Protein AF-A0A078BJU4-F1 (afdb_monomer_lite)

Structure (mmCIF, N/CA/C/O backbone):
data_AF-A0A078BJU4-F1
#
_entry.id   AF-A0A078BJU4-F1
#
loop_
_atom_site.group_PDB
_atom_site.id
_atom_site.type_symbol
_atom_site.label_atom_id
_atom_site.label_alt_id
_atom_site.label_comp_id
_atom_site.label_asym_id
_atom_site.label_entity_id
_atom_site.label_seq_id
_atom_site.pdbx_PDB_ins_code
_atom_site.Cartn_x
_atom_site.Cartn_y
_atom_site.Cartn_z
_atom_site.occupancy
_atom_site.B_iso_or_equiv
_atom_site.auth_seq_id
_atom_site.auth_comp_id
_atom_site.auth_asym_id
_atom_site.auth_atom_id
_atom_site.pdbx_PDB_model_num
ATOM 1 N N . MET A 1 1 ? -20.364 7.990 22.680 1.00 61.69 1 MET A N 1
ATOM 2 C CA . MET A 1 1 ? -19.190 7.849 21.794 1.00 61.69 1 MET A CA 1
ATOM 3 C C . MET A 1 1 ? -18.843 6.379 21.822 1.00 61.69 1 MET A C 1
ATOM 5 O O . MET A 1 1 ? -18.534 5.876 22.895 1.00 61.69 1 MET A O 1
ATOM 9 N N . GLY A 1 2 ? -19.117 5.660 20.746 1.00 84.69 2 GLY A N 1
ATOM 10 C CA . GLY A 1 2 ? -19.161 4.202 20.748 1.00 84.69 2 GLY A CA 1
ATOM 11 C C . GLY A 1 2 ? -18.857 3.704 19.350 1.00 84.69 2 GLY A C 1
ATOM 12 O O . GLY A 1 2 ? -19.150 4.402 18.387 1.00 84.69 2 GLY A O 1
ATOM 13 N N . LEU A 1 3 ? -18.254 2.520 19.262 1.00 87.69 3 LEU A N 1
ATOM 14 C CA . LEU A 1 3 ? -17.745 1.964 18.012 1.00 87.69 3 LEU A CA 1
ATOM 15 C C . LEU A 1 3 ? -18.796 2.053 16.894 1.00 87.69 3 LEU A C 1
ATOM 17 O O . LEU A 1 3 ? -19.843 1.413 16.962 1.00 87.69 3 LEU A O 1
ATOM 21 N N . GLN A 1 4 ? -18.499 2.852 15.875 1.00 92.19 4 GLN A N 1
ATOM 22 C CA . GLN A 1 4 ? -19.359 3.092 14.723 1.00 92.19 4 GLN A CA 1
ATOM 23 C C . GLN A 1 4 ? -19.089 2.083 13.611 1.00 92.19 4 GLN A C 1
ATOM 25 O O . GLN A 1 4 ? -20.023 1.575 12.992 1.00 92.19 4 GLN A O 1
ATOM 30 N N . LYS A 1 5 ? -17.811 1.799 13.327 1.00 93.88 5 LYS A N 1
ATOM 31 C CA . LYS A 1 5 ? -17.425 0.986 12.169 1.00 93.88 5 LYS A CA 1
ATOM 32 C C . LYS A 1 5 ? -16.083 0.302 12.377 1.00 93.88 5 LYS A C 1
ATOM 34 O O . LYS A 1 5 ? -15.153 0.909 12.896 1.00 93.88 5 LYS A O 1
ATOM 39 N N . VAL A 1 6 ? -15.975 -0.932 11.892 1.00 93.88 6 VAL A N 1
ATOM 40 C CA . VAL A 1 6 ? -14.706 -1.647 11.720 1.00 93.88 6 VAL A CA 1
ATOM 41 C C . VAL A 1 6 ? -14.571 -2.029 10.253 1.00 93.88 6 VAL A C 1
ATOM 43 O O . VAL A 1 6 ? -15.511 -2.561 9.665 1.00 93.88 6 VAL A O 1
ATOM 46 N N . SER A 1 7 ? -13.418 -1.740 9.657 1.00 95.00 7 SER A N 1
ATOM 47 C CA . SER A 1 7 ? -13.106 -2.076 8.266 1.00 95.00 7 SER A CA 1
ATOM 48 C C . SER A 1 7 ? -11.789 -2.835 8.200 1.00 95.00 7 SER A C 1
ATOM 50 O O . SER A 1 7 ? -10.814 -2.446 8.839 1.00 95.00 7 SER A O 1
ATOM 52 N N . VAL A 1 8 ? -11.762 -3.906 7.409 1.00 94.38 8 VAL A N 1
ATOM 53 C CA . VAL A 1 8 ? -10.547 -4.670 7.113 1.00 94.38 8 VAL A CA 1
ATOM 54 C C . VAL A 1 8 ? -10.226 -4.499 5.637 1.00 94.38 8 VAL A C 1
ATOM 56 O O . VAL A 1 8 ? -11.087 -4.719 4.785 1.00 94.38 8 VAL A O 1
ATOM 59 N N . GLY A 1 9 ? -9.000 -4.086 5.337 1.00 94.81 9 GLY A N 1
ATOM 60 C CA . GLY A 1 9 ? -8.504 -3.901 3.981 1.00 94.81 9 GLY A CA 1
ATOM 61 C C . GLY A 1 9 ? -7.360 -4.859 3.693 1.00 94.81 9 GLY A C 1
ATOM 62 O O . GLY A 1 9 ? -6.416 -4.960 4.472 1.00 94.81 9 GLY A O 1
ATOM 63 N N . PHE A 1 10 ? -7.424 -5.538 2.553 1.00 94.62 10 PHE A N 1
ATOM 64 C CA . PHE A 1 10 ? -6.293 -6.272 1.998 1.00 94.62 10 PHE A CA 1
ATOM 65 C C . PHE A 1 10 ? -5.880 -5.609 0.690 1.00 94.62 10 PHE A C 1
ATOM 67 O O . PHE A 1 10 ? -6.702 -5.446 -0.211 1.00 94.62 10 PHE A O 1
ATOM 74 N N . ASN A 1 11 ? -4.613 -5.223 0.592 1.00 93.19 11 ASN A N 1
ATOM 75 C CA . ASN A 1 11 ? -4.064 -4.553 -0.577 1.00 93.19 11 ASN A CA 1
ATOM 76 C C . ASN A 1 11 ? -2.810 -5.268 -1.070 1.00 93.19 11 ASN A C 1
ATOM 78 O O . ASN A 1 11 ? -1.944 -5.658 -0.286 1.00 93.19 11 ASN A O 1
ATOM 82 N N . VAL A 1 12 ? -2.696 -5.380 -2.392 1.00 92.69 12 VAL A N 1
ATOM 83 C CA . VAL A 1 12 ? -1.500 -5.885 -3.069 1.00 92.69 12 VAL A CA 1
ATOM 84 C C . VAL A 1 12 ? -0.903 -4.750 -3.884 1.00 92.69 12 VAL A C 1
ATOM 86 O O . VAL A 1 12 ? -1.502 -4.297 -4.859 1.00 92.69 12 VAL A O 1
ATOM 89 N N . ASN A 1 13 ? 0.290 -4.301 -3.506 1.00 92.31 13 ASN A N 1
ATOM 90 C CA . ASN A 1 13 ? 1.057 -3.348 -4.297 1.00 92.31 13 ASN A CA 1
ATOM 91 C C . ASN A 1 13 ? 1.935 -4.089 -5.302 1.00 92.31 13 ASN A C 1
ATOM 93 O O . ASN A 1 13 ? 2.474 -5.158 -5.016 1.00 92.31 13 ASN A O 1
ATOM 97 N N . ASN A 1 14 ? 2.092 -3.491 -6.485 1.00 91.31 14 ASN A N 1
ATOM 98 C CA . ASN A 1 14 ? 2.855 -4.067 -7.590 1.00 91.31 14 ASN A CA 1
ATOM 99 C C . ASN A 1 14 ? 2.404 -5.510 -7.931 1.00 91.31 14 ASN A C 1
ATOM 101 O O . ASN A 1 14 ? 3.204 -6.445 -7.952 1.00 91.31 14 ASN A O 1
ATOM 105 N N . LEU A 1 15 ? 1.100 -5.691 -8.201 1.00 91.25 15 LEU A N 1
ATOM 106 C CA . LEU A 1 15 ? 0.458 -6.997 -8.441 1.00 91.25 15 LEU A CA 1
ATOM 107 C C . LEU A 1 15 ? 1.171 -7.856 -9.495 1.00 91.25 15 LEU A C 1
ATOM 109 O O . LEU A 1 15 ? 1.211 -9.071 -9.363 1.00 91.25 15 LEU A O 1
ATOM 113 N N . PHE A 1 16 ? 1.766 -7.241 -10.517 1.00 92.88 16 PHE A N 1
ATOM 114 C CA . PHE A 1 16 ? 2.474 -7.950 -11.590 1.00 92.88 16 PHE A CA 1
ATOM 115 C C . PHE A 1 16 ? 3.987 -8.059 -11.369 1.00 92.88 16 PHE A C 1
ATOM 117 O O . PHE A 1 16 ? 4.691 -8.512 -12.262 1.00 92.88 16 PHE A O 1
ATOM 124 N N . ASP A 1 17 ? 4.484 -7.655 -10.197 1.00 88.81 17 ASP A N 1
ATOM 125 C CA . ASP A 1 17 ? 5.914 -7.594 -9.864 1.00 88.81 17 ASP A CA 1
ATOM 126 C C . ASP A 1 17 ? 6.759 -6.885 -10.940 1.00 88.81 17 ASP A C 1
ATOM 128 O O . ASP A 1 17 ? 7.872 -7.273 -11.295 1.00 88.81 17 ASP A O 1
ATOM 132 N N . LYS A 1 18 ? 6.198 -5.818 -11.512 1.00 88.00 18 LYS A N 1
ATOM 133 C CA . LYS A 1 18 ? 6.859 -5.061 -12.567 1.00 88.00 18 LYS A CA 1
ATOM 134 C C . LYS A 1 18 ? 7.983 -4.237 -11.953 1.00 88.00 18 LYS A C 1
ATOM 136 O O . LYS A 1 18 ? 7.771 -3.537 -10.963 1.00 88.00 18 LYS A O 1
ATOM 141 N N . ARG A 1 19 ? 9.161 -4.260 -12.577 1.00 87.00 19 ARG A N 1
ATOM 142 C CA . ARG A 1 19 ? 10.259 -3.341 -12.254 1.00 87.00 19 ARG A CA 1
ATOM 143 C C . ARG A 1 19 ? 10.155 -2.086 -13.109 1.00 87.00 19 ARG A C 1
ATOM 145 O O . ARG A 1 19 ? 10.089 -2.174 -14.335 1.00 87.00 19 ARG A O 1
ATOM 152 N N . TYR A 1 20 ? 10.144 -0.926 -12.471 1.00 82.31 20 TYR A N 1
ATOM 153 C CA . TYR A 1 20 ? 10.222 0.367 -13.138 1.00 82.31 20 TYR A CA 1
ATOM 154 C C . TYR A 1 20 ? 10.999 1.377 -12.292 1.00 82.31 20 TYR A C 1
ATOM 156 O O . TYR A 1 20 ? 11.170 1.236 -11.081 1.00 82.31 20 TYR A O 1
ATOM 164 N N . ILE A 1 21 ? 11.512 2.393 -12.976 1.00 82.38 21 ILE A N 1
ATOM 165 C CA . ILE A 1 21 ? 12.340 3.442 -12.396 1.00 82.38 21 ILE A CA 1
ATOM 166 C C . ILE A 1 21 ? 11.485 4.693 -12.254 1.00 82.38 21 ILE A C 1
ATOM 168 O O . ILE A 1 21 ? 10.884 5.140 -13.232 1.00 82.38 21 ILE A O 1
ATOM 172 N N . THR A 1 22 ? 11.494 5.293 -11.069 1.00 77.25 22 THR A N 1
ATOM 173 C CA . THR A 1 22 ? 10.911 6.618 -10.855 1.00 77.25 22 THR A CA 1
ATOM 174 C C . THR A 1 22 ? 12.040 7.639 -10.764 1.00 77.25 22 THR A C 1
ATOM 176 O O . THR A 1 22 ? 12.944 7.506 -9.936 1.00 77.25 22 THR A O 1
ATOM 179 N N . LYS A 1 23 ? 12.004 8.651 -11.638 1.00 71.00 23 LYS A N 1
ATOM 180 C CA . LYS A 1 23 ? 12.911 9.805 -11.582 1.00 71.00 23 LYS A CA 1
ATOM 181 C C . LYS A 1 23 ? 12.288 10.858 -10.672 1.00 71.00 23 LYS A C 1
ATOM 183 O O . LYS A 1 23 ? 11.176 11.303 -10.947 1.00 71.00 23 LYS A O 1
ATOM 188 N N . TYR A 1 24 ? 12.990 11.260 -9.618 1.00 63.34 24 TYR A N 1
ATOM 189 C CA . TYR A 1 24 ? 12.537 12.339 -8.739 1.00 63.34 24 TYR A CA 1
ATOM 190 C C . TYR A 1 24 ? 13.317 13.619 -9.046 1.00 63.34 24 TYR A C 1
ATOM 192 O O . TYR A 1 24 ? 14.545 13.618 -9.029 1.00 63.34 24 TYR A O 1
ATOM 200 N N . SER A 1 25 ? 12.599 14.712 -9.318 1.00 59.09 25 SER A N 1
ATOM 201 C CA . SER A 1 25 ? 13.164 16.062 -9.282 1.00 59.09 25 SER A CA 1
ATOM 202 C C . SER A 1 25 ? 13.067 16.542 -7.839 1.00 59.09 25 SER A C 1
ATOM 204 O O . SER A 1 25 ? 11.969 16.748 -7.329 1.00 59.09 25 SER A O 1
ATOM 206 N N . THR A 1 26 ? 14.190 16.638 -7.134 1.00 58.72 26 THR A N 1
ATOM 207 C CA . THR A 1 26 ? 14.202 16.944 -5.696 1.00 58.72 26 THR A CA 1
ATOM 208 C C . THR A 1 26 ? 14.027 18.428 -5.374 1.00 58.72 26 THR A C 1
ATOM 210 O O . THR A 1 26 ? 14.217 18.811 -4.227 1.00 58.72 26 THR A O 1
ATOM 213 N N . GLY A 1 27 ? 13.675 19.291 -6.336 1.00 55.94 27 GLY A N 1
ATOM 214 C CA . GLY A 1 27 ? 13.508 20.739 -6.118 1.00 55.94 27 GLY A CA 1
ATOM 215 C C . GLY A 1 27 ? 14.806 21.493 -5.784 1.00 55.94 27 GLY A C 1
ATOM 216 O O . GLY A 1 27 ? 14.873 22.705 -5.954 1.00 55.94 27 GLY A O 1
ATOM 217 N N . PHE A 1 28 ? 15.863 20.785 -5.387 1.00 52.97 28 PHE A N 1
ATOM 218 C CA . PHE A 1 28 ? 17.231 21.273 -5.389 1.00 52.97 28 PHE A CA 1
ATOM 219 C C . PHE A 1 28 ? 17.766 21.211 -6.823 1.00 52.97 28 PHE A C 1
ATOM 221 O O . PHE A 1 28 ? 17.623 20.170 -7.470 1.00 52.97 28 PHE A O 1
ATOM 228 N N . PRO A 1 29 ? 18.428 22.265 -7.331 1.00 53.22 29 PRO A N 1
ATOM 229 C CA . PRO A 1 29 ? 19.119 22.238 -8.616 1.00 53.22 29 PRO A CA 1
ATOM 230 C C . PRO A 1 29 ? 20.421 21.423 -8.496 1.00 53.22 29 PRO A C 1
ATOM 232 O O . PRO A 1 29 ? 21.507 21.88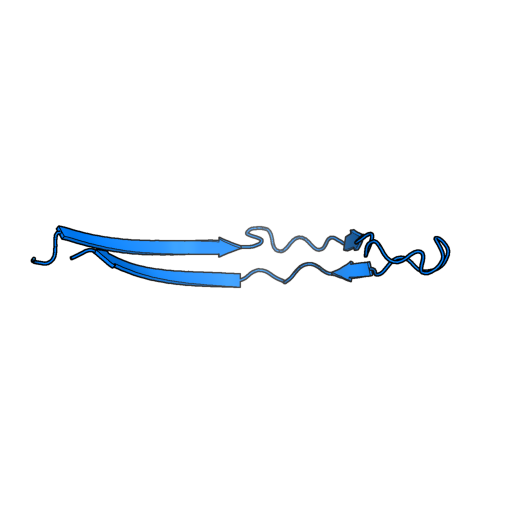2 -8.838 1.00 53.22 29 PRO A O 1
ATOM 235 N N . GLY A 1 30 ? 20.336 20.202 -7.968 1.00 50.78 30 GLY A N 1
ATOM 236 C CA . GLY A 1 30 ? 21.374 19.198 -8.119 1.00 50.78 30 GLY A CA 1
ATOM 237 C C . GLY A 1 30 ? 21.338 18.746 -9.568 1.00 50.78 30 GLY A C 1
ATOM 238 O O . GLY A 1 30 ? 20.442 18.002 -9.944 1.00 50.78 30 GLY A O 1
ATOM 239 N N . SER A 1 31 ? 22.242 19.316 -10.368 1.00 53.97 31 SER A N 1
ATOM 240 C CA . SER A 1 31 ? 22.628 18.956 -11.735 1.00 53.97 31 SER A CA 1
ATOM 241 C C . SER A 1 31 ? 21.693 17.972 -12.453 1.00 53.97 31 SER A C 1
ATOM 243 O O . SER A 1 31 ? 21.665 16.785 -12.137 1.00 53.97 31 SER A O 1
ATOM 245 N N . ALA A 1 32 ? 21.034 18.420 -13.529 1.00 56.03 32 ALA A N 1
ATOM 246 C CA . ALA A 1 32 ? 20.287 17.568 -14.470 1.00 56.03 32 ALA A CA 1
ATOM 247 C C . ALA A 1 32 ? 21.100 16.373 -15.035 1.00 56.03 32 ALA A C 1
ATOM 249 O O . ALA A 1 32 ? 20.553 15.519 -15.731 1.00 56.03 32 ALA A O 1
ATOM 250 N N . LYS A 1 33 ? 22.403 16.326 -14.731 1.00 57.97 33 LYS A N 1
ATOM 251 C CA . LYS A 1 33 ? 23.357 15.265 -15.035 1.00 57.97 33 LYS A CA 1
ATOM 252 C C . LYS A 1 33 ? 23.223 14.018 -14.140 1.00 57.97 33 LYS A C 1
ATOM 254 O O . LYS A 1 33 ? 23.551 12.947 -14.631 1.00 57.97 33 LYS A O 1
ATOM 259 N N . ASP A 1 34 ? 22.704 14.128 -12.909 1.00 57.56 34 ASP A N 1
ATOM 260 C CA . ASP A 1 34 ? 22.531 13.000 -11.968 1.00 57.56 34 ASP A CA 1
ATOM 261 C C . ASP A 1 34 ? 21.110 12.964 -11.368 1.00 57.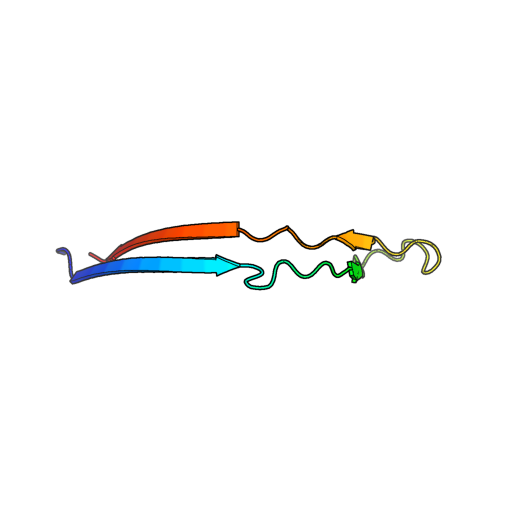56 34 ASP A C 1
ATOM 263 O O . ASP A 1 34 ? 20.890 13.337 -10.211 1.00 57.56 34 ASP A O 1
ATOM 267 N N . PRO A 1 35 ? 20.095 12.528 -12.140 1.00 63.66 35 PRO A N 1
ATOM 268 C CA . PRO A 1 35 ? 18.764 12.316 -11.590 1.00 63.66 35 PRO A CA 1
ATOM 269 C C . PRO A 1 35 ? 18.811 11.219 -10.519 1.00 63.66 35 PRO A C 1
ATOM 271 O O . PRO A 1 35 ? 19.335 10.131 -10.756 1.00 63.66 35 PRO A O 1
ATOM 274 N N . LEU A 1 36 ? 18.195 11.463 -9.360 1.00 65.62 36 LEU A N 1
ATOM 275 C CA . LEU A 1 36 ? 17.985 10.419 -8.358 1.00 65.62 36 LEU A CA 1
ATOM 276 C C . LEU A 1 36 ? 17.009 9.377 -8.924 1.00 65.62 36 LEU A C 1
ATOM 278 O O . LEU A 1 36 ? 15.794 9.586 -9.001 1.00 65.62 36 LEU A O 1
ATOM 282 N N . ILE A 1 37 ? 17.581 8.261 -9.367 1.00 73.75 37 ILE A N 1
ATOM 283 C CA . ILE A 1 37 ? 16.891 7.074 -9.869 1.00 73.75 37 ILE A CA 1
ATOM 284 C C . ILE A 1 37 ? 16.566 6.201 -8.661 1.00 73.75 37 ILE A C 1
ATOM 286 O O . ILE A 1 37 ? 17.466 5.680 -8.004 1.00 73.75 37 ILE A O 1
ATOM 290 N N . LYS A 1 38 ? 15.276 6.004 -8.381 1.00 78.94 38 LYS A N 1
ATOM 291 C CA . LYS A 1 38 ? 14.830 5.030 -7.382 1.00 78.94 38 LYS A CA 1
ATOM 292 C C . LYS A 1 38 ? 14.020 3.935 -8.062 1.00 78.94 38 LYS A C 1
ATOM 294 O O . LYS A 1 38 ? 13.100 4.211 -8.832 1.00 78.94 38 LYS A O 1
ATOM 299 N N . TYR A 1 39 ? 14.366 2.692 -7.756 1.00 79.62 39 TYR A N 1
ATOM 300 C CA . TYR A 1 39 ? 13.585 1.531 -8.162 1.00 79.62 39 TYR A CA 1
ATOM 301 C C . TYR A 1 39 ? 12.305 1.441 -7.332 1.00 79.62 39 TYR A C 1
ATOM 303 O O . TYR A 1 39 ? 12.306 1.742 -6.133 1.00 79.62 39 TYR A O 1
ATOM 311 N N . ASN A 1 40 ? 11.209 1.033 -7.968 1.00 86.12 40 ASN A N 1
ATOM 31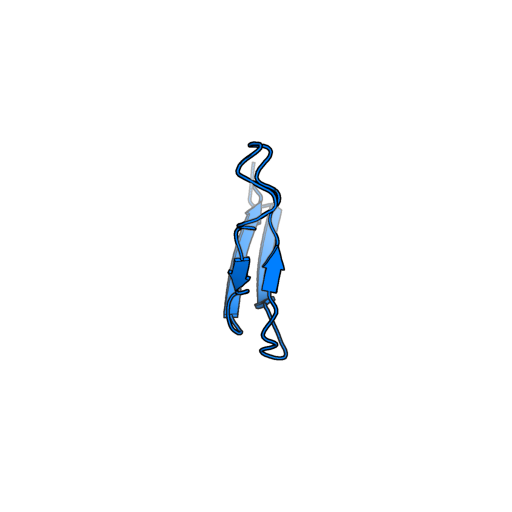2 C CA . ASN A 1 40 ? 9.987 0.710 -7.247 1.00 86.12 40 ASN A CA 1
ATOM 313 C C . ASN A 1 40 ? 10.186 -0.528 -6.356 1.00 86.12 40 ASN A C 1
ATOM 315 O O . ASN A 1 40 ? 11.055 -1.365 -6.600 1.00 86.12 40 ASN A O 1
ATOM 319 N N . LEU A 1 41 ? 9.363 -0.640 -5.313 1.00 86.31 41 LEU A N 1
ATOM 320 C CA . LEU A 1 41 ? 9.373 -1.823 -4.459 1.00 86.31 41 LEU A CA 1
ATOM 321 C C . LEU A 1 41 ? 8.834 -3.050 -5.229 1.00 86.31 41 LEU A C 1
ATOM 323 O O . LEU A 1 41 ? 7.929 -2.896 -6.062 1.00 86.31 41 LEU A O 1
ATOM 327 N N . PRO A 1 42 ? 9.356 -4.260 -4.947 1.00 88.94 42 PRO A N 1
ATOM 328 C CA . PRO A 1 42 ? 8.780 -5.519 -5.426 1.00 88.94 42 PRO A CA 1
ATOM 329 C C . PRO A 1 42 ? 7.321 -5.699 -4.986 1.00 88.94 42 PRO A C 1
ATOM 331 O O . PRO A 1 42 ? 6.805 -4.908 -4.189 1.00 88.94 42 PRO A O 1
ATOM 334 N N . ARG A 1 43 ? 6.653 -6.752 -5.476 1.00 93.94 43 ARG A N 1
ATOM 335 C CA . ARG A 1 43 ? 5.301 -7.109 -5.013 1.00 93.94 43 ARG A CA 1
ATOM 336 C C . ARG A 1 43 ? 5.239 -7.190 -3.486 1.00 93.94 43 ARG A C 1
ATOM 338 O O . ARG A 1 43 ? 6.002 -7.928 -2.866 1.00 93.94 43 ARG A O 1
ATOM 345 N N . SER A 1 44 ? 4.295 -6.467 -2.892 1.00 93.75 44 SER A N 1
ATOM 346 C CA . SER A 1 44 ? 4.102 -6.433 -1.443 1.00 93.75 44 SER A CA 1
ATOM 347 C C . SER A 1 44 ? 2.626 -6.485 -1.063 1.00 93.75 44 SER A C 1
ATOM 349 O O . SER A 1 44 ? 1.748 -6.079 -1.825 1.00 93.75 44 SER A O 1
ATOM 351 N N . TYR A 1 45 ? 2.361 -7.016 0.128 1.00 94.44 45 TYR A N 1
ATOM 352 C CA . TYR A 1 45 ? 1.023 -7.275 0.648 1.00 94.44 45 TYR A CA 1
ATOM 353 C C . TYR A 1 45 ? 0.821 -6.470 1.929 1.00 94.44 45 TYR A C 1
ATOM 355 O O . TYR A 1 45 ? 1.693 -6.463 2.797 1.00 94.44 45 TYR 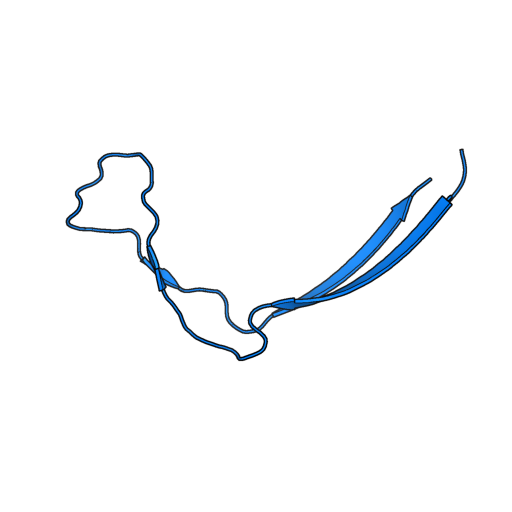A O 1
ATOM 363 N N . TYR A 1 46 ? -0.325 -5.808 2.046 1.00 93.75 46 TYR A N 1
ATOM 364 C CA . TYR A 1 46 ? -0.684 -4.995 3.202 1.00 93.75 46 TYR A CA 1
ATOM 365 C C . TYR A 1 46 ? -2.046 -5.429 3.719 1.00 93.75 46 TYR A C 1
ATOM 367 O O . TYR A 1 46 ? -3.003 -5.549 2.953 1.00 93.75 46 TYR A O 1
ATOM 375 N N . LEU A 1 47 ? -2.123 -5.629 5.030 1.00 95.38 47 LEU A N 1
ATOM 376 C CA . LEU A 1 47 ? -3.367 -5.826 5.752 1.00 95.38 47 LEU A CA 1
ATOM 377 C C . LEU A 1 47 ? -3.583 -4.604 6.645 1.00 95.38 47 LEU A C 1
ATOM 379 O O . LEU A 1 47 ? -2.684 -4.229 7.398 1.00 95.38 47 LEU A O 1
ATOM 383 N N . SER A 1 48 ? -4.752 -3.982 6.553 1.00 93.44 48 SER A N 1
ATOM 384 C CA . SER A 1 48 ? -5.144 -2.858 7.398 1.00 93.44 48 SER A CA 1
ATOM 385 C C . SER A 1 48 ? -6.425 -3.178 8.156 1.00 93.44 48 SER A C 1
ATOM 387 O O . SER A 1 48 ? -7.330 -3.829 7.636 1.00 93.44 48 SER A O 1
ATOM 389 N N . LEU A 1 49 ? -6.495 -2.704 9.397 1.00 94.88 49 LEU A N 1
ATOM 390 C CA . LEU A 1 49 ? -7.691 -2.733 10.224 1.00 94.88 49 LEU A CA 1
ATOM 391 C C . LEU A 1 49 ? -7.932 -1.318 10.740 1.00 94.88 49 LEU A C 1
ATOM 393 O O . LEU A 1 49 ? -7.039 -0.709 11.325 1.00 94.88 49 LEU A O 1
ATOM 397 N N . GLU A 1 50 ? -9.127 -0.799 10.494 1.00 95.06 50 GLU A N 1
ATOM 398 C CA . GLU A 1 50 ? -9.525 0.552 10.871 1.00 95.06 50 GLU A CA 1
ATOM 399 C C . GLU A 1 50 ? -10.799 0.488 11.712 1.00 95.06 50 GLU A C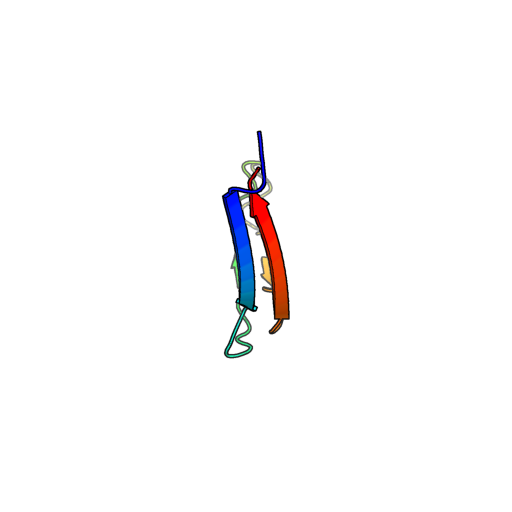 1
ATOM 401 O O . GLU A 1 50 ? -11.765 -0.175 11.328 1.00 95.06 50 GLU A O 1
ATOM 406 N N . ALA A 1 51 ? -10.790 1.161 12.864 1.00 94.12 51 ALA A N 1
ATOM 407 C CA . ALA A 1 51 ? -11.915 1.238 13.789 1.00 94.12 51 ALA A CA 1
ATOM 408 C C . ALA A 1 51 ? -12.283 2.707 14.047 1.00 94.12 51 ALA A C 1
ATOM 410 O O . ALA A 1 51 ? -11.425 3.508 14.416 1.00 94.12 51 ALA A O 1
ATOM 411 N N . GLN A 1 52 ? -13.557 3.047 13.868 1.00 94.75 52 GLN A N 1
ATOM 412 C CA . GLN A 1 52 ? -14.125 4.380 14.078 1.00 94.75 52 GLN A CA 1
ATOM 413 C C . GLN A 1 52 ? -15.080 4.342 15.278 1.00 94.75 52 GLN A C 1
ATOM 415 O O . GLN A 1 52 ? -15.897 3.426 15.354 1.00 94.75 52 GLN A O 1
ATOM 420 N N . PHE A 1 53 ? -14.997 5.316 16.192 1.0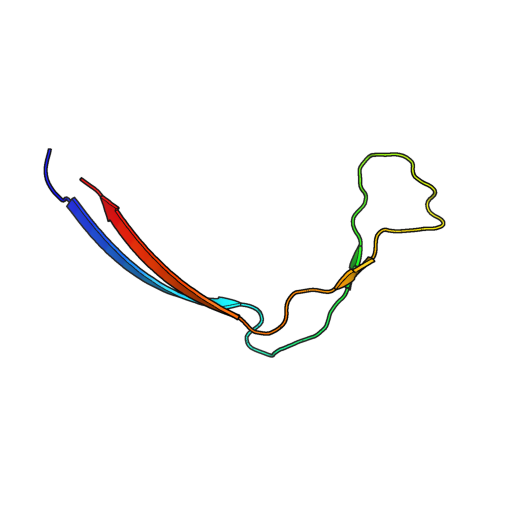0 93.19 53 PHE A N 1
ATOM 421 C CA . PHE A 1 53 ? -15.755 5.408 17.457 1.00 93.19 53 PHE A CA 1
ATOM 422 C C . PHE A 1 53 ? -16.538 6.726 17.581 1.00 93.19 53 PHE A C 1
ATOM 424 O O . PHE A 1 53 ? -16.156 7.693 16.889 1.00 93.19 53 PHE A O 1
#

Secondary structure (DSSP, 8-state):
----EEEEEEEEESTT----EEEE--SS---TTS-EEEEPPPSEEEEEEEEE-

Radius of gyration: 18.78 Å; chains: 1; bounding box: 43×30×37 Å

Foldseek 3Di:
DDWDDKDKDKDKPPVVQDKDWDFDDPVPPPDPVDTPTDIDDGIDIDIDMDIDD

Sequence (53 aa):
MGLQKVSVGFNVNNLFDKRYITKYSTGFPGSAKDPLIKYNLPRSYYLSLEAQF

pLDDT: mean 81.18, std 15.13, range [50.78, 95.38]